Protein AF-A0A0C9UQN6-F1 (afdb_monomer)

Sequence (88 aa):
MSSGCDWTSLSLTDCKSHFSCYTCFSRSATVKGTVIIGGLNPSVIQGGISGWLRQEFRELEMLNDITRAKLAGSLHPFIEGQDRVQLI

Structure (mmCIF, N/CA/C/O backbone):
data_AF-A0A0C9UQN6-F1
#
_entry.id   AF-A0A0C9UQN6-F1
#
loop_
_atom_site.group_PDB
_atom_site.id
_atom_site.type_symbol
_atom_site.label_atom_id
_atom_site.label_alt_id
_atom_site.label_comp_id
_atom_site.label_asym_id
_atom_site.label_entity_id
_atom_site.label_seq_id
_atom_site.pdbx_PDB_ins_code
_atom_site.Cartn_x
_atom_site.Cartn_y
_atom_site.Cartn_z
_atom_site.occupancy
_atom_site.B_iso_or_equiv
_atom_site.auth_seq_id
_atom_site.auth_comp_id
_atom_site.auth_asym_id
_atom_site.auth_atom_id
_atom_site.pdbx_PDB_model_num
ATOM 1 N N . MET A 1 1 ? -25.687 13.177 -13.889 1.00 40.66 1 MET A N 1
ATOM 2 C CA . MET A 1 1 ? -24.955 12.076 -14.549 1.00 40.66 1 MET A CA 1
ATOM 3 C C . MET A 1 1 ? -23.915 12.713 -15.451 1.00 40.66 1 MET A C 1
ATOM 5 O O . MET A 1 1 ? -24.257 13.143 -16.541 1.00 40.66 1 MET A O 1
ATOM 9 N N . SER A 1 2 ? -22.688 12.859 -14.961 1.00 41.41 2 SER A N 1
ATOM 10 C CA . SER A 1 2 ? -21.571 13.446 -15.709 1.00 41.41 2 SER A CA 1
ATOM 11 C C . SER A 1 2 ? -20.448 12.416 -15.671 1.00 41.41 2 SER A C 1
ATOM 13 O O . SER A 1 2 ? -19.680 12.344 -14.720 1.00 41.41 2 SER A O 1
ATOM 15 N N . SER A 1 3 ? -20.444 11.523 -16.654 1.00 54.88 3 SER A N 1
ATOM 16 C CA . SER A 1 3 ? -19.417 10.504 -16.853 1.00 54.88 3 SER A CA 1
ATOM 17 C C . SER A 1 3 ? -18.189 11.151 -17.495 1.00 54.88 3 SER A C 1
ATOM 19 O O . SER A 1 3 ? -18.037 11.121 -18.714 1.00 54.88 3 SER A O 1
ATOM 21 N N . GLY A 1 4 ? -17.355 11.796 -16.679 1.00 53.34 4 GLY A N 1
ATOM 22 C CA . GLY A 1 4 ? -16.008 12.204 -17.067 1.0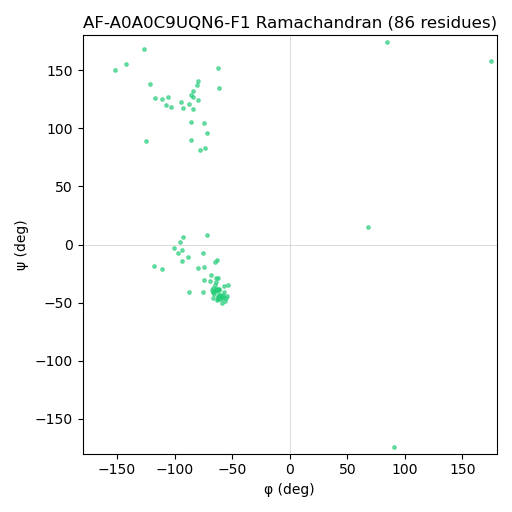0 53.34 4 GLY A CA 1
ATOM 23 C C . GLY A 1 4 ? -15.064 11.024 -16.871 1.00 53.34 4 GLY A C 1
ATOM 24 O O . GLY A 1 4 ? -14.919 10.521 -15.760 1.00 53.34 4 GLY A O 1
ATOM 25 N N . CYS A 1 5 ? -14.470 10.519 -17.949 1.00 55.19 5 CYS A N 1
ATOM 26 C CA . CYS A 1 5 ? -13.383 9.552 -17.850 1.00 55.19 5 CYS A CA 1
ATOM 27 C C . CYS A 1 5 ? -12.119 10.291 -17.396 1.00 55.19 5 CYS A C 1
ATOM 29 O O . CYS A 1 5 ? -11.301 10.683 -18.225 1.00 55.19 5 CYS A O 1
ATOM 31 N N . ASP A 1 6 ? -11.984 10.498 -16.087 1.00 71.25 6 ASP A N 1
ATOM 32 C CA . ASP A 1 6 ? -10.787 11.083 -15.490 1.00 71.25 6 ASP A CA 1
ATOM 33 C C . ASP A 1 6 ? -9.654 10.053 -15.555 1.00 71.25 6 ASP A C 1
ATOM 35 O O . ASP A 1 6 ? -9.562 9.130 -14.740 1.00 71.25 6 ASP A O 1
ATOM 39 N N . TRP A 1 7 ? -8.810 10.160 -16.581 1.00 76.12 7 TRP A N 1
ATOM 40 C CA . TRP A 1 7 ? -7.599 9.359 -16.682 1.00 76.12 7 TRP A CA 1
ATOM 41 C C . TRP A 1 7 ? -6.475 10.028 -15.883 1.00 76.12 7 TRP A C 1
ATOM 43 O O . TRP A 1 7 ? -6.232 11.226 -15.988 1.00 76.12 7 TRP A O 1
ATOM 53 N N . THR A 1 8 ? -5.781 9.244 -15.062 1.00 84.94 8 THR A N 1
ATOM 54 C CA . THR A 1 8 ? -4.600 9.667 -14.309 1.00 84.94 8 THR A CA 1
ATOM 55 C C . THR A 1 8 ? -3.357 9.119 -14.996 1.00 84.94 8 THR A C 1
ATOM 57 O O . THR A 1 8 ? -3.183 7.904 -15.108 1.00 84.94 8 THR A O 1
ATOM 60 N N . SER A 1 9 ? -2.478 10.006 -15.453 1.00 84.88 9 SER A N 1
ATOM 61 C CA . SER A 1 9 ? -1.167 9.624 -15.980 1.00 84.88 9 SER A CA 1
ATOM 62 C C . SER A 1 9 ? -0.135 9.493 -14.862 1.00 84.88 9 SER A C 1
ATOM 64 O O . SER A 1 9 ? 0.061 10.437 -14.096 1.00 84.88 9 SER A O 1
ATOM 66 N N . LEU A 1 10 ? 0.574 8.367 -14.807 1.00 86.31 10 LEU A N 1
ATOM 67 C CA . LEU A 1 10 ? 1.659 8.115 -13.857 1.00 86.31 10 LEU A CA 1
ATOM 68 C C . LEU A 1 10 ? 2.983 7.924 -14.597 1.00 86.31 10 LEU A C 1
ATOM 70 O O . LEU A 1 10 ? 3.078 7.053 -15.457 1.00 86.31 10 LEU A O 1
ATOM 74 N N . SER A 1 11 ? 4.015 8.687 -14.233 1.00 84.56 11 SER A N 1
ATOM 75 C CA . SER A 1 11 ? 5.386 8.447 -14.701 1.00 84.56 11 SER A CA 1
ATOM 76 C C . SER A 1 11 ? 6.125 7.559 -13.704 1.00 84.56 11 SER A C 1
ATOM 78 O O . SER A 1 11 ? 6.312 7.955 -12.554 1.00 84.56 11 SER A O 1
ATOM 80 N N . LEU A 1 12 ? 6.542 6.363 -14.129 1.00 84.06 12 LEU A N 1
ATOM 81 C CA . LEU A 1 12 ? 7.287 5.423 -13.273 1.00 84.06 12 LEU A CA 1
ATOM 82 C C . LEU A 1 12 ? 8.798 5.423 -13.534 1.00 84.06 12 LEU A C 1
ATOM 84 O O . LEU A 1 12 ? 9.535 4.753 -12.815 1.00 84.06 12 LEU A O 1
ATOM 88 N N . THR A 1 13 ? 9.268 6.194 -14.516 1.00 83.69 13 THR A N 1
ATOM 89 C CA . THR A 1 13 ? 10.675 6.217 -14.948 1.00 83.69 13 THR A CA 1
ATOM 90 C C . THR A 1 13 ? 11.640 6.569 -13.810 1.00 83.69 13 THR A C 1
ATOM 92 O O . THR A 1 13 ? 12.720 5.991 -13.716 1.00 83.69 13 THR A O 1
ATOM 95 N N . ASP A 1 14 ? 11.230 7.462 -12.905 1.00 81.69 14 ASP A N 1
ATOM 96 C CA . A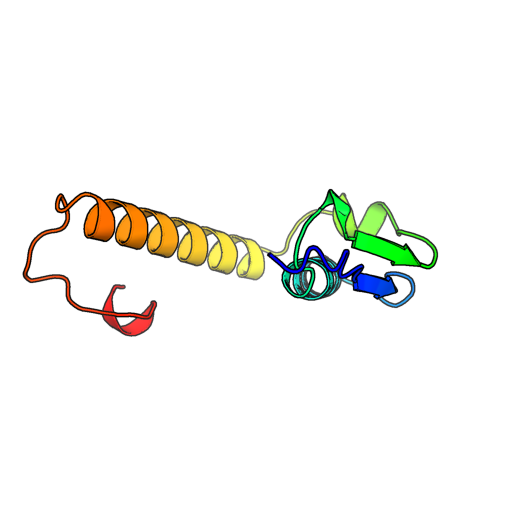SP A 1 14 ? 12.049 7.915 -11.773 1.00 81.69 14 ASP A CA 1
ATOM 97 C C . ASP A 1 14 ? 11.782 7.142 -10.469 1.00 81.69 14 ASP A C 1
ATOM 99 O O . ASP A 1 14 ? 12.378 7.437 -9.428 1.00 81.69 14 ASP A O 1
ATOM 103 N N . CYS A 1 15 ? 10.903 6.134 -10.495 1.00 85.62 15 CYS A N 1
ATOM 104 C CA . CYS A 1 15 ? 10.618 5.313 -9.323 1.00 85.62 15 CYS A CA 1
ATOM 105 C C . CYS A 1 15 ? 11.780 4.351 -9.047 1.00 85.62 15 CYS A C 1
ATOM 107 O O . CYS A 1 15 ? 11.951 3.334 -9.717 1.00 85.62 15 CYS A O 1
ATOM 109 N N . LYS A 1 16 ? 12.576 4.666 -8.022 1.00 85.56 16 LYS A N 1
ATOM 110 C CA . LYS A 1 16 ? 13.754 3.877 -7.617 1.00 85.56 16 LYS A CA 1
ATOM 111 C C . LYS A 1 16 ? 13.481 2.905 -6.469 1.00 85.56 16 LYS A C 1
ATOM 113 O O . LYS A 1 16 ? 14.356 2.126 -6.110 1.00 85.56 16 LYS A O 1
ATOM 118 N N . SER A 1 17 ? 12.297 2.963 -5.862 1.00 84.31 17 SER A N 1
ATOM 119 C CA . SER A 1 17 ? 11.928 2.119 -4.722 1.00 84.31 17 SER A CA 1
ATOM 120 C C . SER A 1 17 ? 10.473 1.661 -4.780 1.00 84.31 17 SER A C 1
ATOM 122 O O . SER A 1 17 ? 9.608 2.346 -5.332 1.00 84.31 17 SER A O 1
ATOM 124 N N . HIS A 1 18 ? 10.180 0.537 -4.124 1.00 85.12 18 HIS A N 1
ATOM 125 C CA . HIS A 1 18 ? 8.815 0.034 -3.971 1.00 85.12 18 HIS A CA 1
ATOM 126 C C . HIS A 1 18 ? 7.870 1.090 -3.365 1.00 85.12 18 HIS A C 1
ATOM 128 O O . HIS A 1 18 ? 6.710 1.193 -3.756 1.00 85.12 18 HIS A O 1
ATOM 134 N N . PHE A 1 19 ? 8.377 1.926 -2.450 1.00 85.00 19 PHE A N 1
ATOM 135 C CA . PHE A 1 19 ? 7.618 3.024 -1.847 1.00 85.00 19 PHE A CA 1
ATOM 136 C C . PHE A 1 19 ? 7.250 4.118 -2.859 1.00 85.00 19 PHE A C 1
ATOM 138 O O . PHE A 1 19 ? 6.109 4.579 -2.864 1.00 85.00 19 PHE A O 1
ATOM 145 N N . SER A 1 20 ? 8.178 4.502 -3.748 1.00 86.62 20 SER A N 1
ATOM 146 C CA . SER A 1 20 ? 7.876 5.460 -4.823 1.00 86.62 20 SER A CA 1
ATOM 147 C C . SER A 1 20 ? 6.810 4.923 -5.780 1.00 86.62 20 SER A C 1
ATOM 149 O O . SER A 1 20 ? 5.834 5.622 -6.041 1.00 86.62 20 SER A O 1
ATOM 151 N N . CYS A 1 21 ? 6.920 3.655 -6.201 1.00 86.56 21 CYS A N 1
ATOM 152 C CA . CYS A 1 21 ? 5.902 3.013 -7.034 1.00 86.56 21 CYS A CA 1
ATOM 153 C C . CYS A 1 21 ? 4.537 3.004 -6.338 1.00 86.56 21 CYS A C 1
ATOM 155 O O . CYS A 1 21 ? 3.548 3.441 -6.920 1.00 86.56 21 CYS A O 1
ATOM 157 N N . TYR A 1 22 ? 4.491 2.549 -5.082 1.00 84.44 22 TYR A N 1
ATOM 158 C CA . TYR A 1 22 ? 3.266 2.520 -4.287 1.00 84.44 22 TYR A CA 1
ATOM 159 C C . TYR A 1 22 ? 2.622 3.906 -4.177 1.00 84.44 22 TYR A C 1
ATOM 161 O O . TYR A 1 22 ? 1.441 4.057 -4.466 1.00 84.44 22 TYR A O 1
ATOM 169 N N . THR A 1 23 ? 3.403 4.931 -3.834 1.00 85.88 23 THR A N 1
ATOM 170 C CA . THR A 1 23 ? 2.901 6.304 -3.687 1.00 85.88 23 THR A CA 1
ATOM 171 C C . THR A 1 23 ? 2.300 6.826 -4.991 1.00 85.88 23 THR A C 1
ATOM 173 O O . THR A 1 23 ? 1.214 7.402 -4.968 1.00 85.88 23 THR A O 1
ATOM 176 N N . CYS A 1 24 ? 2.957 6.590 -6.134 1.00 86.25 24 CYS A N 1
ATOM 177 C CA . CYS A 1 24 ? 2.412 6.956 -7.442 1.00 86.25 24 CYS A CA 1
ATOM 178 C C . CYS A 1 24 ? 1.066 6.269 -7.707 1.00 86.25 24 CYS A C 1
ATOM 180 O O . CYS A 1 24 ? 0.112 6.932 -8.110 1.00 86.25 24 CYS A O 1
ATOM 182 N N . PHE A 1 25 ? 0.958 4.967 -7.436 1.00 85.62 25 PHE A N 1
ATOM 183 C CA . PHE A 1 25 ? -0.290 4.232 -7.640 1.00 85.62 25 PHE A CA 1
ATOM 184 C C . PHE A 1 25 ? -1.412 4.671 -6.696 1.00 85.62 25 PHE A C 1
ATOM 186 O O . PHE A 1 25 ? -2.549 4.798 -7.142 1.00 85.62 25 PHE A O 1
ATOM 193 N N . SER A 1 26 ? -1.105 4.994 -5.439 1.00 84.00 26 SER A N 1
ATOM 194 C CA . SER A 1 26 ? -2.083 5.487 -4.457 1.00 84.00 26 SER A CA 1
ATOM 195 C C . SER A 1 26 ? -2.687 6.849 -4.815 1.00 84.00 26 SER A C 1
ATOM 197 O O . SER A 1 26 ? -3.694 7.252 -4.238 1.00 84.00 26 SER A O 1
ATOM 199 N N . ARG A 1 27 ? -2.089 7.584 -5.761 1.00 82.12 27 ARG A N 1
ATOM 200 C CA . ARG A 1 27 ? -2.649 8.832 -6.301 1.00 82.12 27 ARG A CA 1
ATOM 201 C C . ARG A 1 27 ? -3.589 8.610 -7.485 1.00 82.12 27 ARG A C 1
ATOM 203 O O . ARG A 1 27 ? -4.254 9.561 -7.886 1.00 82.12 27 ARG A O 1
ATOM 210 N N . SER A 1 28 ? -3.648 7.398 -8.036 1.00 84.12 28 SER A N 1
ATOM 211 C CA . SER A 1 28 ? -4.567 7.078 -9.123 1.00 84.12 28 SER A CA 1
ATOM 212 C C . SER A 1 28 ? -5.978 6.811 -8.613 1.00 84.12 28 SER A C 1
ATOM 214 O O . SER A 1 28 ? -6.171 6.159 -7.589 1.00 84.12 28 SER A O 1
ATOM 216 N N . ALA A 1 29 ? -6.973 7.290 -9.359 1.00 77.56 29 ALA A N 1
ATOM 217 C CA . ALA A 1 29 ? -8.378 7.119 -9.012 1.00 77.56 29 ALA A CA 1
ATOM 218 C C . ALA A 1 29 ? -8.894 5.695 -9.284 1.00 77.56 29 ALA A C 1
ATOM 220 O O . ALA A 1 29 ? -9.658 5.148 -8.493 1.00 77.56 29 ALA A O 1
ATOM 221 N N . THR A 1 30 ? -8.509 5.081 -10.408 1.00 82.31 30 THR A N 1
ATOM 222 C CA . THR A 1 30 ? -8.956 3.727 -10.778 1.00 82.31 30 THR A CA 1
ATOM 223 C C . THR A 1 30 ? -7.930 3.018 -11.650 1.00 82.31 30 THR A C 1
ATOM 225 O O . THR A 1 30 ? -7.259 3.646 -12.467 1.00 82.31 30 THR A O 1
ATOM 228 N N . VAL A 1 31 ? -7.870 1.686 -11.571 1.00 82.25 31 VAL A N 1
ATOM 229 C CA . VAL A 1 31 ? -6.991 0.875 -12.435 1.00 82.25 31 VAL A CA 1
ATOM 230 C C . VAL A 1 31 ? -7.293 1.112 -13.920 1.00 82.25 31 VAL A C 1
ATOM 232 O O . VAL A 1 31 ? -6.379 1.342 -14.702 1.00 82.25 31 VAL A O 1
ATOM 235 N N . LYS A 1 32 ? -8.578 1.129 -14.307 1.00 83.25 32 LYS A N 1
ATOM 236 C CA . LYS A 1 32 ? -9.003 1.355 -15.703 1.00 83.25 32 LYS A CA 1
ATOM 237 C C . LYS A 1 32 ? -8.726 2.778 -16.201 1.00 83.25 32 LYS A C 1
ATOM 239 O O . LYS A 1 32 ? -8.571 2.967 -17.400 1.00 83.25 32 LYS A O 1
ATOM 244 N N . GLY A 1 33 ? -8.671 3.755 -15.298 1.00 84.25 33 GLY A N 1
ATOM 245 C CA . GLY A 1 33 ? -8.311 5.140 -15.594 1.00 84.25 33 GLY A CA 1
ATOM 246 C C . GLY A 1 33 ? -6.823 5.438 -15.419 1.00 84.25 33 GLY A C 1
ATOM 247 O O . GLY A 1 33 ? -6.444 6.597 -15.504 1.00 84.25 33 GLY A O 1
ATOM 248 N N . THR A 1 34 ? -5.966 4.447 -15.151 1.00 86.69 34 THR A N 1
ATOM 249 C CA . THR A 1 34 ? -4.528 4.688 -14.969 1.00 86.69 34 THR A CA 1
ATOM 250 C C . THR A 1 34 ? -3.783 4.472 -16.276 1.00 86.69 34 THR A C 1
ATOM 252 O O . THR A 1 34 ? -3.795 3.370 -16.821 1.00 86.69 34 THR A O 1
ATOM 255 N N . VAL A 1 35 ? -3.067 5.492 -16.743 1.00 86.81 35 VAL A N 1
ATOM 256 C CA . VAL A 1 35 ? -2.131 5.370 -17.866 1.00 86.81 35 VAL A CA 1
ATOM 257 C C . VAL A 1 35 ? -0.710 5.445 -17.323 1.00 86.81 35 VAL A C 1
ATOM 259 O O . VAL A 1 35 ? -0.323 6.442 -16.717 1.00 86.81 35 VAL A O 1
ATOM 262 N N . ILE A 1 36 ? 0.074 4.390 -17.538 1.00 86.88 36 ILE A N 1
ATOM 263 C CA . ILE A 1 36 ? 1.490 4.363 -17.160 1.00 86.88 36 ILE A CA 1
ATOM 264 C C . ILE A 1 36 ? 2.301 4.941 -18.318 1.00 86.88 36 ILE A C 1
ATOM 266 O O . ILE A 1 36 ? 2.257 4.430 -19.436 1.00 86.88 36 ILE A O 1
ATOM 270 N N . ILE A 1 37 ? 3.037 6.011 -18.040 1.00 83.62 37 ILE A N 1
ATOM 271 C CA . ILE A 1 37 ? 3.924 6.686 -18.980 1.00 83.62 37 ILE A CA 1
ATOM 272 C C . ILE A 1 37 ? 5.368 6.331 -18.611 1.00 83.62 37 ILE A C 1
ATOM 274 O O . ILE A 1 37 ? 5.794 6.503 -17.469 1.00 83.62 37 ILE A O 1
ATOM 278 N N . GLY A 1 38 ? 6.130 5.848 -19.592 1.00 80.50 38 GLY A N 1
ATOM 279 C CA . GLY A 1 38 ? 7.529 5.458 -19.411 1.00 80.50 38 GLY A CA 1
ATOM 280 C C . GLY A 1 38 ? 7.734 3.991 -19.023 1.00 80.50 38 GLY A C 1
ATOM 281 O O . GLY A 1 38 ? 6.811 3.177 -19.040 1.00 80.50 38 GLY A O 1
ATOM 282 N N . GLY A 1 39 ? 8.990 3.645 -18.736 1.00 75.50 39 GLY A N 1
ATOM 283 C CA . GLY A 1 39 ? 9.406 2.274 -18.450 1.00 75.50 39 GLY A CA 1
ATOM 284 C C . GLY A 1 39 ? 9.170 1.893 -16.991 1.00 75.50 39 GLY A C 1
ATOM 285 O O . GLY A 1 39 ? 9.654 2.559 -16.080 1.00 75.50 39 GLY A O 1
ATOM 286 N N . LEU A 1 40 ? 8.465 0.787 -16.770 1.00 78.25 40 LEU A N 1
ATOM 287 C CA . LEU A 1 40 ? 8.371 0.144 -15.464 1.00 78.25 40 LEU A CA 1
ATOM 288 C C . LEU A 1 40 ? 9.638 -0.682 -15.242 1.00 78.25 40 LEU A C 1
ATOM 290 O O . LEU A 1 40 ? 9.951 -1.541 -16.061 1.00 78.25 40 LEU A O 1
ATOM 294 N N . ASN A 1 41 ? 10.363 -0.434 -14.151 1.00 82.00 41 ASN A N 1
ATOM 295 C CA . ASN A 1 41 ? 11.513 -1.250 -13.776 1.00 82.00 41 ASN A CA 1
ATOM 296 C C . ASN A 1 41 ? 11.033 -2.460 -12.951 1.00 82.00 41 ASN A C 1
ATOM 298 O O . ASN A 1 41 ? 10.711 -2.290 -11.770 1.00 82.00 41 ASN A O 1
ATOM 302 N N . PRO A 1 42 ? 10.997 -3.687 -13.514 1.00 81.50 42 PRO A N 1
ATOM 303 C CA . PRO A 1 42 ? 10.429 -4.838 -12.817 1.00 81.50 42 PRO A CA 1
ATOM 304 C C . PRO A 1 42 ? 11.195 -5.173 -11.540 1.00 81.50 42 PRO A C 1
ATOM 306 O O . PRO A 1 42 ? 10.592 -5.632 -10.578 1.00 81.50 42 PRO A O 1
ATOM 309 N N . SER A 1 43 ? 12.498 -4.879 -11.491 1.00 82.19 43 SER A N 1
ATOM 310 C CA . SER A 1 43 ? 13.328 -5.130 -10.309 1.00 82.19 43 SER A CA 1
ATOM 311 C C . SER A 1 43 ? 12.906 -4.305 -9.091 1.00 82.19 43 SER A C 1
ATOM 313 O O . SER A 1 43 ? 13.041 -4.773 -7.969 1.00 82.19 43 SER A O 1
ATOM 315 N N . VAL A 1 44 ? 12.327 -3.116 -9.286 1.00 80.75 44 VAL A N 1
ATOM 316 C CA . VAL A 1 44 ? 11.844 -2.265 -8.185 1.00 80.75 44 VAL A CA 1
ATOM 317 C C . VAL A 1 44 ? 10.549 -2.819 -7.585 1.00 80.75 44 VAL A C 1
ATOM 319 O O . VAL A 1 44 ? 10.300 -2.666 -6.391 1.00 80.75 44 VAL A O 1
ATOM 322 N N . ILE A 1 45 ? 9.739 -3.492 -8.404 1.00 79.31 45 ILE A N 1
ATOM 323 C CA . ILE A 1 45 ? 8.463 -4.088 -7.990 1.00 79.31 45 ILE A CA 1
ATOM 324 C C . ILE A 1 45 ? 8.673 -5.503 -7.438 1.00 79.31 45 ILE A C 1
ATOM 326 O O . ILE A 1 45 ? 8.080 -5.875 -6.432 1.00 79.31 45 ILE A O 1
ATOM 330 N N . GLN A 1 46 ? 9.538 -6.291 -8.078 1.00 83.75 46 GLN A N 1
ATOM 331 C CA . GLN A 1 46 ? 9.784 -7.699 -7.754 1.00 83.75 46 GLN A CA 1
ATOM 332 C C . GLN A 1 46 ? 10.960 -7.908 -6.790 1.00 83.75 46 GLN A C 1
ATOM 334 O O . GLN A 1 46 ? 11.083 -8.983 -6.210 1.00 83.75 46 GLN A O 1
ATOM 339 N N . GLY A 1 47 ? 11.809 -6.898 -6.574 1.00 78.88 47 GLY A N 1
ATOM 340 C CA . GLY A 1 47 ? 13.006 -6.963 -5.721 1.00 78.88 47 GLY A CA 1
ATOM 341 C C . GLY A 1 47 ? 12.727 -7.030 -4.219 1.00 78.88 47 GLY A C 1
ATOM 342 O O . GLY A 1 47 ? 13.648 -6.950 -3.409 1.00 78.88 47 GLY A O 1
ATOM 343 N N . GLY A 1 48 ? 11.462 -7.190 -3.840 1.00 78.81 48 GLY A N 1
ATOM 344 C CA . GLY A 1 48 ? 11.033 -7.261 -2.460 1.00 78.81 48 GLY A CA 1
ATOM 345 C C . GLY A 1 48 ? 10.805 -5.891 -1.829 1.00 78.81 48 GLY A C 1
ATOM 346 O O . GLY A 1 48 ? 11.034 -4.826 -2.396 1.00 78.81 48 GLY A O 1
ATOM 347 N N . ILE A 1 49 ? 10.295 -5.954 -0.611 1.00 82.44 49 ILE A N 1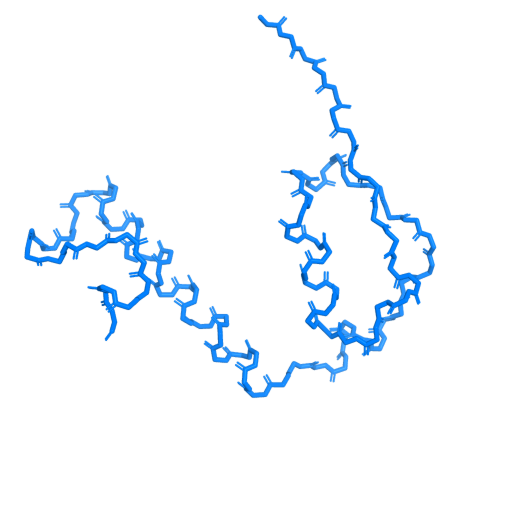
ATOM 348 C CA . ILE A 1 49 ? 9.805 -4.823 0.164 1.00 82.44 49 ILE A CA 1
ATOM 349 C C . ILE A 1 49 ? 10.598 -4.762 1.472 1.00 82.44 49 ILE A C 1
ATOM 351 O O . ILE A 1 49 ? 10.847 -5.796 2.098 1.00 82.44 49 ILE A O 1
ATOM 355 N N . SER A 1 50 ? 10.991 -3.556 1.888 1.00 85.44 50 SER A N 1
ATOM 356 C CA . SER A 1 50 ? 11.722 -3.353 3.142 1.00 85.44 50 SER A CA 1
ATOM 357 C C . SER A 1 50 ? 10.887 -3.780 4.356 1.00 85.44 50 SER A C 1
ATOM 359 O O . SER A 1 50 ? 9.658 -3.712 4.341 1.00 85.44 50 SER A O 1
ATOM 361 N N . GLY A 1 51 ? 11.548 -4.204 5.439 1.00 88.38 51 GLY A N 1
ATOM 362 C CA . GLY A 1 51 ? 10.857 -4.626 6.666 1.00 88.38 51 GLY A CA 1
ATOM 363 C C . GLY A 1 51 ? 9.942 -3.541 7.242 1.00 88.38 51 GLY A C 1
ATOM 364 O O . GLY A 1 51 ? 8.811 -3.837 7.619 1.00 88.38 51 GLY A O 1
ATOM 365 N N . TRP A 1 52 ? 10.402 -2.287 7.215 1.00 87.94 52 TRP A N 1
ATOM 366 C CA . TRP A 1 52 ? 9.613 -1.121 7.616 1.00 87.94 52 TRP A CA 1
ATOM 367 C C . TRP A 1 52 ? 8.353 -0.950 6.756 1.00 87.94 52 TRP A C 1
ATOM 369 O O . TRP A 1 52 ? 7.258 -0.835 7.293 1.00 87.94 52 TRP A O 1
ATOM 379 N N . LEU A 1 53 ? 8.465 -1.037 5.426 1.00 84.44 53 LEU A N 1
ATOM 380 C CA . LEU A 1 53 ? 7.300 -0.869 4.552 1.00 84.44 53 LEU A CA 1
ATOM 381 C C . LEU A 1 53 ? 6.311 -2.042 4.678 1.00 84.44 53 LEU A C 1
ATOM 383 O O . LEU A 1 53 ? 5.104 -1.846 4.574 1.00 84.44 53 LEU A O 1
ATOM 387 N N . ARG A 1 54 ? 6.794 -3.263 4.964 1.00 87.88 54 ARG A N 1
ATOM 388 C CA . ARG A 1 54 ? 5.912 -4.391 5.320 1.00 87.88 54 ARG A CA 1
ATOM 389 C C . ARG A 1 54 ? 5.116 -4.108 6.590 1.00 87.88 54 ARG A C 1
ATOM 391 O O . ARG A 1 54 ? 3.978 -4.548 6.688 1.00 87.88 54 ARG A O 1
ATOM 398 N N . GLN A 1 55 ? 5.726 -3.450 7.573 1.00 89.62 55 GLN A N 1
ATOM 399 C CA . GLN A 1 55 ? 5.039 -3.082 8.805 1.00 89.62 55 GLN A CA 1
ATOM 400 C C . GLN A 1 55 ? 3.954 -2.042 8.539 1.00 89.62 55 GLN A C 1
ATOM 402 O O . GLN A 1 55 ? 2.823 -2.259 8.958 1.00 89.62 55 GLN A O 1
ATOM 407 N N . GLU A 1 56 ? 4.270 -1.007 7.763 1.00 86.75 56 GLU A N 1
ATOM 408 C CA . GLU A 1 56 ? 3.297 0.010 7.358 1.00 86.75 56 GLU A CA 1
ATOM 409 C C . GLU A 1 56 ? 2.078 -0.614 6.657 1.00 86.75 56 GLU A C 1
ATOM 411 O O . GLU A 1 56 ? 0.936 -0.337 7.014 1.00 86.75 56 GLU A O 1
ATOM 416 N N . PHE A 1 57 ? 2.292 -1.536 5.710 1.00 86.75 57 PHE A N 1
ATOM 417 C CA . PHE A 1 57 ? 1.181 -2.223 5.042 1.00 86.75 57 PHE A CA 1
ATOM 418 C C . PHE A 1 57 ? 0.338 -3.084 5.983 1.00 86.75 57 PHE A C 1
ATOM 420 O O . PHE A 1 57 ? -0.884 -3.090 5.847 1.00 86.75 57 PHE A O 1
ATOM 427 N N . ARG A 1 58 ? 0.953 -3.767 6.957 1.00 89.94 58 ARG A N 1
ATOM 428 C CA . ARG A 1 58 ? 0.194 -4.515 7.973 1.00 89.94 58 ARG A CA 1
ATOM 429 C C . ARG A 1 58 ? -0.676 -3.594 8.823 1.00 89.94 58 ARG A C 1
ATOM 431 O O . ARG A 1 58 ? -1.802 -3.950 9.149 1.00 89.94 58 ARG A O 1
ATOM 438 N N . GLU A 1 59 ? -0.164 -2.426 9.192 1.00 88.81 59 GLU A N 1
ATOM 439 C CA . GLU A 1 59 ? -0.914 -1.445 9.982 1.00 88.81 59 GLU A CA 1
ATOM 440 C C . GLU A 1 59 ? -2.085 -0.856 9.183 1.00 88.81 59 GLU A C 1
ATOM 442 O O . GLU A 1 59 ? -3.187 -0.730 9.717 1.00 88.81 59 GLU A O 1
ATOM 447 N N . LEU A 1 60 ? -1.888 -0.588 7.888 1.00 87.00 60 LEU A N 1
ATOM 448 C CA . LEU A 1 60 ? -2.962 -0.170 6.983 1.00 87.00 60 LEU A CA 1
ATOM 449 C C . LEU A 1 60 ? -4.034 -1.254 6.791 1.00 87.00 60 LEU A C 1
ATOM 451 O O . LEU A 1 60 ? -5.220 -0.927 6.760 1.00 87.00 60 LEU A O 1
ATOM 455 N N . G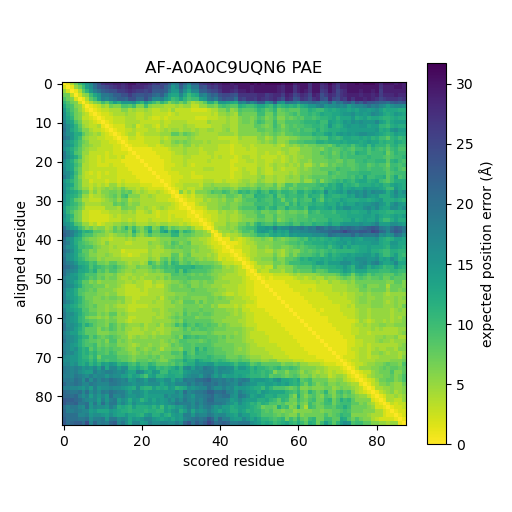LU A 1 61 ? -3.655 -2.532 6.689 1.00 90.00 61 GLU A N 1
ATOM 456 C CA . GLU A 1 61 ? -4.620 -3.641 6.641 1.00 90.00 61 GLU A CA 1
ATOM 457 C C . GLU A 1 61 ? -5.438 -3.739 7.931 1.00 90.00 61 GLU A C 1
ATOM 459 O O . GLU A 1 61 ? -6.666 -3.785 7.860 1.00 90.00 61 GLU A O 1
ATOM 464 N N . MET A 1 62 ? -4.787 -3.683 9.099 1.00 89.69 62 MET A N 1
ATOM 465 C CA . MET A 1 62 ? -5.491 -3.680 10.387 1.00 89.69 62 MET A CA 1
ATOM 466 C C . MET A 1 62 ? -6.478 -2.511 10.485 1.00 89.69 62 MET A C 1
ATOM 4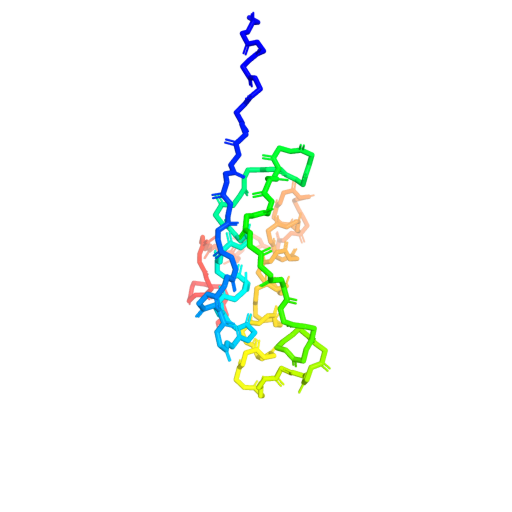68 O O . MET A 1 62 ? -7.625 -2.703 10.888 1.00 89.69 62 MET A O 1
ATOM 472 N N . LEU A 1 63 ? -6.073 -1.309 10.064 1.00 88.69 63 LEU A N 1
ATOM 473 C CA . LEU A 1 63 ? -6.955 -0.141 10.040 1.00 88.69 63 LEU A CA 1
ATOM 474 C C . LEU A 1 63 ? -8.161 -0.347 9.107 1.00 88.69 63 LEU A C 1
ATOM 476 O O . LEU A 1 63 ? -9.284 0.050 9.434 1.00 88.69 63 LEU A O 1
ATOM 480 N N . ASN A 1 64 ? -7.954 -0.986 7.955 1.00 88.62 64 ASN A N 1
ATOM 481 C CA . ASN A 1 64 ?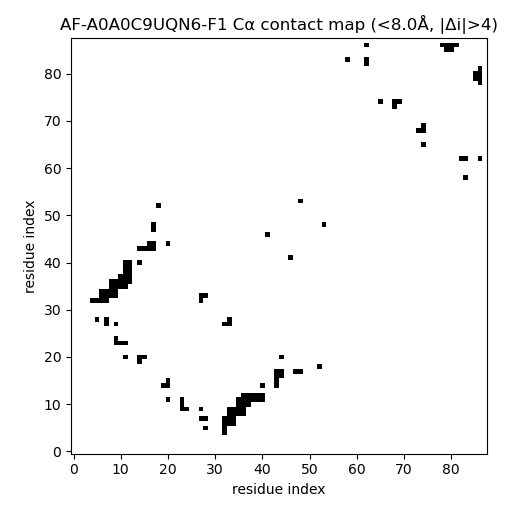 -9.022 -1.298 7.010 1.00 88.62 64 ASN A CA 1
ATOM 482 C C . ASN A 1 64 ? -10.015 -2.317 7.593 1.00 88.62 64 ASN A C 1
ATOM 484 O O . ASN A 1 64 ? -11.226 -2.146 7.454 1.00 88.62 64 ASN A O 1
ATOM 488 N N . ASP A 1 65 ? -9.528 -3.336 8.299 1.00 89.94 65 ASP A N 1
ATOM 489 C CA . ASP A 1 65 ? -10.376 -4.325 8.966 1.00 89.94 65 ASP A CA 1
ATOM 490 C C . ASP A 1 65 ? -11.185 -3.710 10.114 1.00 89.94 65 ASP A C 1
ATOM 492 O O . ASP A 1 65 ? -12.389 -3.956 10.215 1.00 89.94 65 ASP A O 1
ATOM 496 N N . ILE A 1 66 ? -10.579 -2.825 10.913 1.00 87.75 66 ILE A N 1
ATOM 497 C CA . ILE A 1 66 ? -11.298 -2.038 11.927 1.00 87.75 66 ILE A CA 1
ATOM 498 C C . ILE A 1 66 ? -12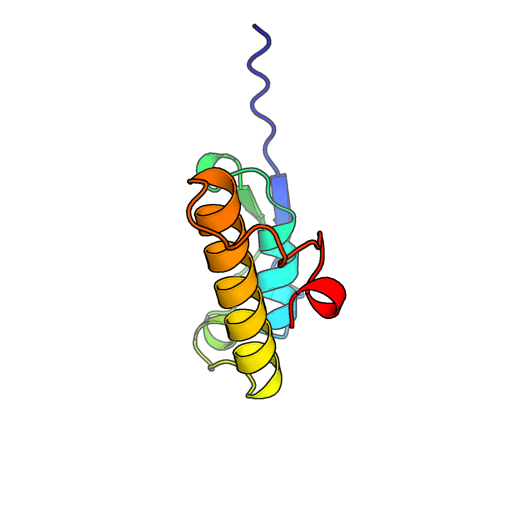.378 -1.172 11.264 1.00 87.75 66 ILE A C 1
ATOM 500 O O . ILE A 1 66 ? -13.518 -1.135 11.730 1.00 87.75 66 ILE A O 1
ATOM 504 N N . THR A 1 67 ? -12.058 -0.516 10.145 1.00 86.19 67 THR A N 1
ATOM 505 C CA . THR A 1 67 ? -13.015 0.309 9.387 1.00 86.19 67 THR A CA 1
ATOM 506 C C . THR A 1 67 ? -14.191 -0.528 8.882 1.00 86.19 67 THR A C 1
ATOM 508 O O . THR A 1 67 ? -15.347 -0.127 9.026 1.00 86.19 67 THR A O 1
ATOM 511 N N . ARG A 1 68 ? -13.927 -1.725 8.350 1.00 90.00 68 ARG A N 1
ATOM 512 C CA . ARG A 1 68 ? -14.967 -2.671 7.923 1.00 90.00 68 ARG A CA 1
ATOM 513 C C . ARG A 1 68 ? -15.836 -3.123 9.093 1.00 90.00 68 ARG A C 1
ATOM 515 O O . ARG A 1 68 ? -17.056 -3.112 8.964 1.00 90.00 68 ARG A O 1
ATOM 522 N N . ALA A 1 69 ? -15.234 -3.464 10.232 1.00 87.00 69 ALA A N 1
ATOM 523 C CA . ALA A 1 69 ? -15.961 -3.854 11.439 1.00 87.00 69 ALA A CA 1
ATOM 524 C C . ALA A 1 69 ? -16.840 -2.713 11.979 1.00 87.00 69 ALA A C 1
ATOM 526 O O . ALA A 1 69 ? -17.976 -2.944 12.394 1.00 87.00 69 ALA A O 1
ATOM 527 N N . LYS A 1 70 ? -16.350 -1.469 11.922 1.00 85.38 70 LYS A N 1
ATOM 528 C CA . LYS A 1 70 ? -17.113 -0.269 12.292 1.00 85.38 70 LYS A CA 1
ATOM 529 C C . LYS A 1 70 ? -18.329 -0.083 11.388 1.00 85.38 70 LYS A C 1
ATOM 531 O O . LYS A 1 70 ? -19.431 0.116 11.887 1.00 85.38 70 LYS A O 1
ATOM 536 N N . LEU A 1 71 ? -18.148 -0.204 10.070 1.00 86.44 71 LEU A N 1
ATOM 537 C CA . LEU A 1 71 ? -19.245 -0.121 9.098 1.00 86.44 71 LEU A CA 1
ATOM 538 C C . LEU A 1 71 ? -20.253 -1.268 9.246 1.00 86.44 71 LEU A C 1
ATOM 540 O O . LEU A 1 71 ? -21.447 -1.057 9.059 1.00 86.44 71 LEU A O 1
ATOM 544 N N . ALA A 1 72 ? -19.788 -2.464 9.609 1.00 91.19 72 ALA A N 1
ATOM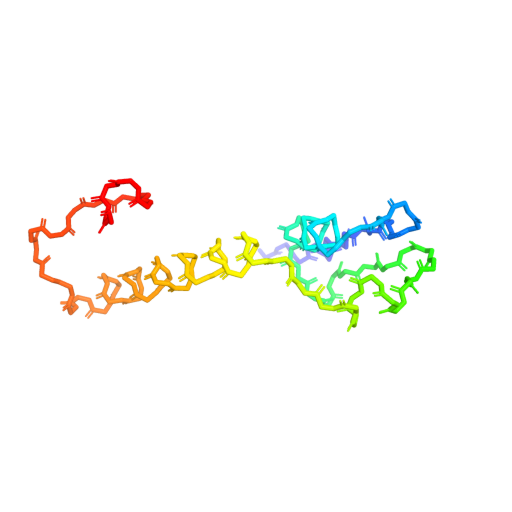 545 C CA . ALA A 1 72 ? -20.642 -3.614 9.892 1.00 91.19 72 ALA A CA 1
ATOM 546 C C . ALA A 1 72 ? -21.363 -3.522 11.253 1.00 91.19 72 ALA A C 1
ATOM 548 O O . ALA A 1 72 ? -22.197 -4.373 11.553 1.00 91.19 72 ALA A O 1
ATOM 549 N N . GLY A 1 73 ? -21.039 -2.528 12.090 1.00 86.94 73 GLY A N 1
ATOM 550 C CA . GLY A 1 73 ? -21.571 -2.402 13.449 1.00 86.94 73 GLY A CA 1
ATOM 551 C C . GLY A 1 73 ? -21.092 -3.498 14.409 1.00 86.94 73 GLY A C 1
ATOM 552 O O . GLY A 1 73 ? -21.678 -3.672 15.473 1.00 86.94 73 GLY A O 1
ATOM 553 N N . SER A 1 74 ? -20.048 -4.249 14.046 1.00 86.31 74 SER A N 1
ATOM 554 C CA . SER A 1 74 ? -19.486 -5.339 14.855 1.00 86.31 74 SER A CA 1
ATOM 555 C C . SER A 1 74 ? -18.326 -4.889 15.746 1.00 86.31 74 SER A C 1
ATOM 557 O O . SER A 1 74 ? -17.785 -5.691 16.506 1.00 86.31 74 SER A O 1
ATOM 559 N N . LEU A 1 75 ? -17.905 -3.627 15.626 1.00 81.75 75 LEU A N 1
ATOM 560 C CA . LEU A 1 75 ? -16.864 -3.042 16.462 1.00 81.75 75 LEU A CA 1
ATOM 561 C C . LEU A 1 75 ? -17.452 -2.616 17.811 1.00 81.75 75 LEU A C 1
ATOM 563 O O . LEU A 1 75 ? -18.534 -2.033 17.875 1.00 81.75 75 LEU A O 1
ATOM 567 N N . HIS A 1 76 ? -16.734 -2.901 18.896 1.00 80.31 76 HIS A N 1
ATOM 568 C CA . HIS A 1 76 ? -17.172 -2.519 20.234 1.00 80.31 76 HIS A CA 1
ATOM 569 C C . HIS A 1 76 ? -17.283 -0.983 20.340 1.00 80.31 76 HIS A C 1
ATOM 571 O O . HIS A 1 76 ? -16.341 -0.297 19.942 1.00 80.31 76 HIS A O 1
ATOM 577 N N . PRO A 1 77 ? -18.366 -0.422 20.913 1.00 73.75 77 PRO A N 1
ATOM 578 C CA . PRO A 1 77 ? -18.635 1.024 20.907 1.00 73.75 77 PRO A CA 1
ATOM 579 C C . PRO A 1 77 ? -17.594 1.878 21.648 1.00 73.75 77 PRO A C 1
ATOM 581 O O . PRO A 1 77 ? -17.569 3.086 21.477 1.00 73.75 77 PRO A O 1
ATOM 584 N N . PHE A 1 78 ? -16.723 1.263 22.449 1.00 78.81 78 PHE A N 1
ATOM 585 C CA . PHE A 1 78 ? -15.592 1.943 23.095 1.00 78.81 78 PHE A CA 1
ATOM 586 C C . PHE A 1 78 ? -14.432 2.258 22.131 1.00 78.81 78 PHE A C 1
ATOM 588 O O . PHE A 1 78 ? -13.579 3.084 22.440 1.00 78.81 78 PHE A O 1
ATOM 595 N N . ILE A 1 79 ? -14.363 1.581 20.982 1.00 73.62 79 ILE A N 1
ATOM 596 C CA . ILE A 1 79 ? -13.300 1.788 19.998 1.00 73.62 79 ILE A CA 1
ATOM 597 C C . ILE A 1 79 ? -13.711 2.960 19.099 1.00 73.62 79 ILE A C 1
ATOM 599 O O . ILE A 1 79 ? -14.370 2.788 18.070 1.00 73.62 79 ILE A O 1
ATOM 603 N N . GLU A 1 80 ? -13.327 4.166 19.513 1.00 69.62 80 GLU A N 1
ATOM 604 C CA . GLU A 1 80 ? -13.565 5.411 18.786 1.00 69.62 80 GLU A CA 1
ATOM 605 C C . GLU A 1 80 ? -12.251 5.981 18.241 1.00 69.62 80 GLU A C 1
ATOM 607 O O . GLU A 1 80 ? -11.290 6.201 18.968 1.00 69.62 80 GLU A O 1
ATOM 612 N N . GLY A 1 81 ? -12.217 6.229 16.934 1.00 70.25 81 GLY A N 1
ATOM 613 C CA . GLY A 1 81 ? -11.056 6.780 16.246 1.00 70.25 81 GLY A CA 1
ATOM 614 C C . GLY A 1 81 ? -11.268 6.841 14.736 1.00 70.25 81 GLY A C 1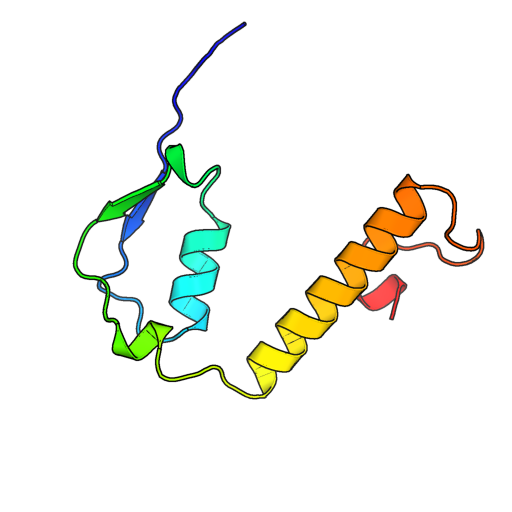
ATOM 615 O O . GLY A 1 81 ? -12.151 6.161 14.191 1.00 70.25 81 GLY A O 1
ATOM 616 N N . GLN A 1 82 ? -10.505 7.709 14.075 1.00 68.00 82 GLN A N 1
ATOM 617 C CA . GLN A 1 82 ? -10.478 7.891 12.615 1.00 68.00 82 GLN A CA 1
ATOM 618 C C . GLN A 1 82 ? -9.106 7.569 12.015 1.00 68.00 82 GLN A C 1
ATOM 620 O O . GLN A 1 82 ? -9.000 7.349 10.810 1.00 68.00 82 GLN A O 1
ATOM 625 N N . ASP A 1 83 ? -8.062 7.541 12.840 1.00 65.44 83 ASP A N 1
ATOM 626 C CA . ASP A 1 83 ? -6.696 7.265 12.427 1.00 65.44 83 ASP A CA 1
ATOM 627 C C . ASP A 1 83 ? -6.078 6.136 13.255 1.00 65.44 83 ASP A C 1
ATOM 629 O O . ASP A 1 83 ? -6.620 5.685 14.265 1.00 65.44 83 ASP A O 1
ATOM 633 N N . ARG A 1 84 ? -4.924 5.661 12.784 1.00 67.38 84 ARG A N 1
ATOM 634 C CA . ARG A 1 84 ? -4.158 4.602 13.436 1.00 67.38 84 ARG A CA 1
ATOM 635 C C . ARG A 1 84 ? -3.854 4.939 14.898 1.00 67.38 84 ARG A C 1
ATOM 637 O O . ARG A 1 84 ? -4.001 4.063 15.732 1.00 67.38 84 ARG A O 1
ATOM 644 N N . VAL A 1 85 ? -3.444 6.172 15.200 1.00 70.38 85 VAL A N 1
ATOM 645 C CA . VAL A 1 85 ? -3.001 6.576 16.549 1.00 70.38 85 VAL A CA 1
ATOM 646 C C . VAL A 1 85 ? -4.143 6.485 17.559 1.00 70.38 85 VAL A C 1
ATOM 648 O O . VAL A 1 85 ? -3.924 6.197 18.729 1.00 70.38 85 VAL A O 1
ATOM 651 N N . GLN A 1 86 ? -5.369 6.730 17.109 1.00 72.88 86 GLN A N 1
ATOM 652 C CA . GLN A 1 86 ? -6.560 6.624 17.944 1.00 72.88 86 GLN A CA 1
ATOM 653 C C . GLN A 1 86 ? -7.044 5.178 18.124 1.00 72.88 86 GLN A C 1
ATOM 655 O O . GLN A 1 86 ? -7.802 4.909 19.051 1.00 72.88 86 GLN A O 1
ATOM 660 N N . LEU A 1 87 ? -6.642 4.257 17.242 1.00 68.19 87 LEU A N 1
ATOM 661 C CA . LEU A 1 87 ? -7.170 2.890 17.181 1.00 68.19 87 LEU A CA 1
ATOM 662 C C . LEU A 1 87 ? -6.164 1.801 17.602 1.00 68.19 87 LEU A C 1
ATOM 664 O O . LEU A 1 87 ? -6.600 0.696 17.926 1.00 68.19 87 LEU A O 1
ATOM 668 N N . ILE A 1 88 ? -4.855 2.085 17.570 1.00 65.50 88 ILE A N 1
ATOM 669 C CA . ILE A 1 88 ? -3.728 1.165 17.831 1.00 65.50 88 ILE A CA 1
ATOM 670 C C . ILE A 1 88 ? -2.712 1.856 18.741 1.00 65.50 88 ILE A C 1
ATOM 672 O O . ILE A 1 88 ? -2.325 1.230 19.752 1.00 65.50 88 ILE A O 1
#

Radius of gyration: 17.18 Å; Cα contacts (8 Å, |Δi|>4): 72; chains: 1; bounding box: 39×21×42 Å

Organism: Sphaerobolus stellatus (strain SS14) (NCBI:txid990650)

pLDDT: mean 80.62, std 9.97, range [40.66, 91.19]

Secondary structure (DSSP, 8-state):
------PEEEE-TT--SHHHHHHHHHT-S-STTEEEES---HHHHHS---HHHHHHHHHHHHHHHHHHHHHTT-S-TT---SSHHHH-

Foldseek 3Di:
DDPDLQADEFECPPPPAPVSVVVRVVPGPDPVRYDYDDDDDVCRVVVDDDPVVVVVVVLVVVLVVQVVCVVVVNDDPVQDDDDSVSRD

Solvent-accessible surface area (backbone atoms only — not comparable to full-atom values): 5529 Å² total; per-residue (Å²): 141,81,89,72,86,72,64,38,79,41,74,40,64,83,46,81,37,48,66,50,49,50,54,58,56,73,70,44,90,41,79,92,31,49,44,79,43,74,57,78,60,62,62,36,71,70,67,58,73,56,73,67,59,53,48,55,53,51,52,53,49,53,51,49,52,52,50,52,31,50,75,69,67,72,47,61,88,86,76,63,65,93,50,63,86,58,71,109

Mean predicted aligned error: 8.83 Å